Protein AF-A0A5N8A371-F1 (afdb_monomer)

Mean predicted aligned error: 7.6 Å

Foldseek 3Di:
DVVVVVVVVVVVVVVVVVVVVVVVQVVVCVPPVDRDCVVVVLVVQLVVQLVVCCVPPNNVVSNVVSVVVSVVVVVVCCVPPVVD

Solvent-accessible surface area (backbone atoms only — not comparable to full-atom values): 4597 Å² total; per-residue (Å²): 111,67,70,58,54,52,52,51,51,49,51,49,52,52,49,51,53,54,47,52,55,51,50,52,54,50,52,52,31,73,74,66,77,51,89,70,61,65,62,58,51,47,50,49,53,23,52,52,41,24,61,68,30,24,86,76,60,36,62,72,53,10,49,54,50,14,52,50,53,37,50,53,52,50,52,48,48,42,63,72,66,65,68,109

Structure (mmCIF, N/CA/C/O backbone):
data_AF-A0A5N8A371-F1
#
_entry.id   AF-A0A5N8A371-F1
#
loop_
_atom_site.group_PDB
_atom_site.id
_atom_site.type_symbol
_atom_site.label_atom_id
_atom_site.label_alt_id
_atom_site.label_comp_id
_atom_site.label_asym_id
_atom_site.label_entity_id
_atom_site.label_seq_id
_atom_site.pdbx_PDB_ins_code
_atom_site.Cartn_x
_atom_site.Cartn_y
_atom_site.Cartn_z
_atom_site.occupancy
_atom_site.B_iso_or_equiv
_atom_site.auth_seq_id
_atom_site.auth_comp_id
_atom_site.auth_asym_id
_atom_site.auth_atom_id
_atom_site.pdbx_PDB_model_num
ATOM 1 N N . MET A 1 1 ? 25.996 9.456 -19.868 1.00 67.00 1 MET A N 1
ATOM 2 C CA . MET A 1 1 ? 24.987 10.503 -19.595 1.00 67.00 1 MET A CA 1
ATOM 3 C C . MET A 1 1 ? 23.582 9.929 -19.450 1.00 67.00 1 MET A C 1
ATOM 5 O O . MET A 1 1 ? 22.920 10.288 -18.491 1.00 67.00 1 MET A O 1
ATOM 9 N N . GLU A 1 2 ? 23.151 8.989 -20.298 1.00 81.38 2 GLU A N 1
ATOM 10 C CA . GLU A 1 2 ? 21.805 8.383 -20.211 1.00 81.38 2 GLU A CA 1
ATOM 11 C C . GLU A 1 2 ? 21.502 7.706 -18.863 1.00 81.38 2 GLU A C 1
ATOM 13 O O . GLU A 1 2 ? 20.469 7.982 -18.263 1.00 81.38 2 GLU A O 1
ATOM 18 N N . TYR A 1 3 ? 22.426 6.904 -18.319 1.00 89.19 3 TYR A N 1
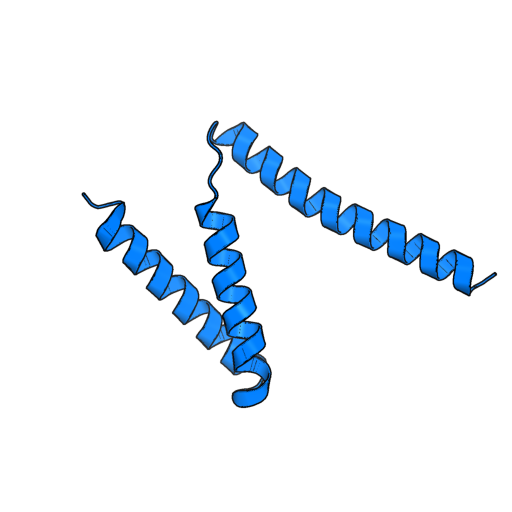ATOM 19 C CA . TYR A 1 3 ? 22.247 6.264 -17.003 1.00 89.19 3 TYR A CA 1
ATOM 20 C C . TYR A 1 3 ? 22.040 7.260 -15.855 1.00 89.19 3 TYR A C 1
ATOM 22 O O . TYR A 1 3 ? 21.266 6.999 -14.938 1.00 89.19 3 TYR A O 1
ATOM 30 N N . PHE A 1 4 ? 22.712 8.414 -15.908 1.00 92.25 4 PHE A N 1
ATOM 31 C CA . PHE A 1 4 ? 22.557 9.456 -14.895 1.00 92.25 4 PHE A CA 1
ATOM 32 C C . PHE A 1 4 ? 21.164 10.085 -14.976 1.00 92.25 4 PHE A C 1
ATOM 34 O O . PHE A 1 4 ? 20.487 10.198 -13.958 1.00 92.25 4 PHE A O 1
ATOM 41 N N . THR A 1 5 ? 20.699 10.412 -16.186 1.00 92.75 5 THR A N 1
ATOM 42 C CA . THR A 1 5 ? 19.355 10.958 -16.418 1.00 92.75 5 THR A CA 1
ATOM 43 C C . THR A 1 5 ? 18.259 9.978 -15.996 1.00 92.75 5 THR A C 1
ATOM 45 O O . THR A 1 5 ? 17.318 10.381 -15.316 1.00 92.75 5 THR A O 1
ATOM 48 N N . VAL A 1 6 ? 18.397 8.689 -16.321 1.00 94.69 6 VAL A N 1
ATOM 49 C CA . VAL A 1 6 ? 17.427 7.653 -15.926 1.00 94.69 6 VAL A CA 1
ATOM 50 C C . VAL A 1 6 ? 17.388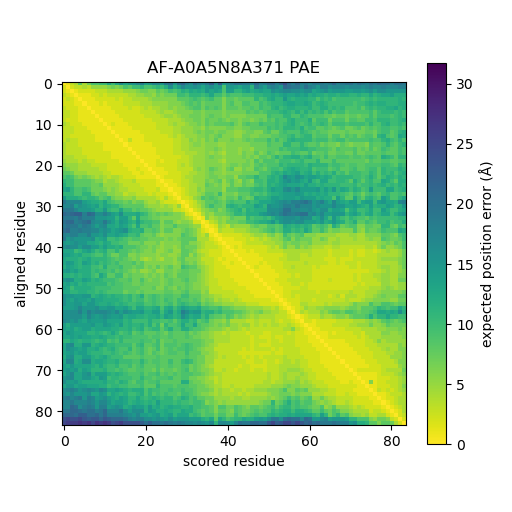 7.465 -14.408 1.00 94.69 6 VAL A C 1
ATOM 52 O O . VAL A 1 6 ? 16.301 7.393 -13.838 1.00 94.69 6 VAL A O 1
ATOM 55 N N . SER A 1 7 ? 18.536 7.436 -13.725 1.00 92.62 7 SER A N 1
ATOM 56 C CA . SER A 1 7 ? 18.567 7.352 -12.256 1.00 92.62 7 SER A CA 1
ATOM 57 C C . SER A 1 7 ? 17.968 8.585 -11.581 1.00 92.62 7 SER A C 1
ATOM 59 O O . SER A 1 7 ? 17.265 8.441 -10.583 1.00 92.62 7 SER A O 1
ATOM 61 N N . LEU A 1 8 ? 18.189 9.783 -12.132 1.00 95.81 8 LEU A N 1
ATOM 62 C CA . LEU A 1 8 ? 17.569 11.014 -11.634 1.00 95.81 8 LEU A CA 1
ATOM 63 C C . LEU A 1 8 ? 16.045 10.960 -11.768 1.00 95.81 8 LEU A C 1
ATOM 65 O O . LEU A 1 8 ? 15.333 11.226 -10.803 1.00 95.81 8 LEU A O 1
ATOM 69 N N . LEU A 1 9 ? 15.549 10.555 -12.940 1.00 96.25 9 LEU A N 1
ATOM 70 C CA . LEU A 1 9 ? 14.116 10.389 -13.184 1.00 96.25 9 LEU A CA 1
ATOM 71 C C . LEU A 1 9 ? 13.508 9.328 -12.264 1.00 96.25 9 LEU A C 1
ATOM 73 O O . LEU A 1 9 ? 12.465 9.579 -11.671 1.00 96.25 9 LEU A O 1
ATOM 77 N N . ASN A 1 10 ? 14.176 8.188 -12.069 1.00 95.69 10 ASN A N 1
ATOM 78 C CA . ASN A 1 10 ? 13.734 7.178 -11.105 1.00 95.69 10 ASN A CA 1
ATOM 79 C C . ASN A 1 10 ? 13.687 7.736 -9.679 1.00 95.69 10 ASN A C 1
ATOM 81 O O . ASN A 1 10 ? 12.695 7.534 -8.985 1.00 95.69 10 ASN A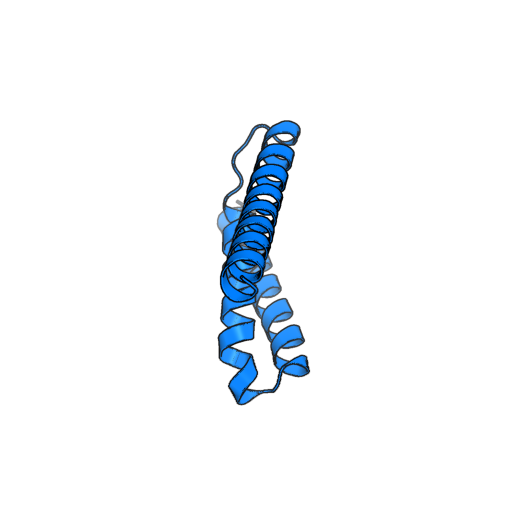 O 1
ATOM 85 N N . GLY A 1 11 ? 14.713 8.476 -9.250 1.00 95.69 11 GLY A N 1
ATOM 86 C CA . GLY A 1 11 ? 14.733 9.124 -7.937 1.00 95.69 11 GLY A CA 1
ATOM 87 C C . GLY A 1 11 ? 13.560 10.086 -7.744 1.00 95.69 11 GLY A C 1
ATOM 88 O O . GLY A 1 11 ? 12.907 10.058 -6.702 1.00 95.69 11 GLY A O 1
ATOM 89 N N . VAL A 1 12 ? 13.233 10.876 -8.771 1.00 96.38 12 VAL A N 1
ATOM 90 C CA . VAL A 1 12 ? 12.062 11.766 -8.765 1.00 96.38 12 VAL A CA 1
ATOM 91 C C . VAL A 1 12 ? 10.759 10.969 -8.720 1.00 96.38 12 VAL A C 1
ATOM 93 O O . VAL A 1 12 ? 9.889 11.299 -7.921 1.00 96.38 12 VAL A O 1
ATOM 96 N N . ILE A 1 13 ? 10.621 9.905 -9.515 1.00 97.06 13 ILE A N 1
ATOM 97 C CA . ILE A 1 13 ? 9.426 9.045 -9.517 1.00 97.06 13 ILE A CA 1
ATOM 98 C C . ILE A 1 13 ? 9.203 8.435 -8.131 1.00 97.06 13 ILE A C 1
ATOM 100 O O . ILE A 1 13 ? 8.106 8.546 -7.586 1.00 97.06 13 ILE A O 1
ATOM 104 N N . TYR A 1 14 ? 10.238 7.846 -7.529 1.00 95.50 14 TYR A N 1
ATOM 105 C CA . TYR A 1 14 ? 10.149 7.296 -6.176 1.00 95.50 14 TYR A CA 1
ATOM 106 C C . TYR A 1 14 ? 9.848 8.380 -5.138 1.00 95.50 14 TYR A C 1
ATOM 108 O O . TYR A 1 14 ? 9.013 8.164 -4.260 1.00 95.50 14 TYR A O 1
ATOM 116 N N . GLY A 1 15 ? 10.467 9.558 -5.257 1.00 96.06 15 GLY A N 1
ATOM 117 C CA . GLY A 1 15 ? 10.193 10.702 -4.389 1.00 96.06 15 GLY A CA 1
ATOM 118 C C . GLY A 1 15 ? 8.739 11.169 -4.470 1.00 96.06 15 GLY A C 1
ATOM 119 O O . GLY A 1 15 ? 8.102 11.365 -3.438 1.00 96.06 15 GLY A O 1
ATOM 120 N N . LEU A 1 16 ? 8.184 11.275 -5.679 1.00 95.81 16 LEU A N 1
ATOM 121 C CA . LEU A 1 16 ? 6.779 11.623 -5.909 1.00 95.81 16 LEU A CA 1
ATOM 122 C C . LEU A 1 16 ? 5.827 10.548 -5.380 1.00 95.81 16 LEU A C 1
ATOM 124 O O . LEU A 1 16 ? 4.789 10.881 -4.812 1.00 95.81 16 LEU A O 1
ATOM 128 N N . LEU A 1 17 ? 6.183 9.271 -5.520 1.00 93.06 17 LEU A N 1
ATOM 129 C CA . LEU A 1 17 ? 5.397 8.154 -4.998 1.00 93.06 17 LEU A CA 1
ATOM 130 C C . LEU A 1 17 ? 5.329 8.219 -3.462 1.00 93.06 17 LEU A C 1
ATOM 132 O O . LEU A 1 17 ? 4.239 8.201 -2.889 1.00 93.06 17 LEU A O 1
ATOM 136 N N . LEU A 1 18 ? 6.474 8.393 -2.796 1.00 91.75 18 LEU A N 1
ATOM 137 C CA . LEU A 1 18 ? 6.545 8.558 -1.339 1.00 91.75 18 LEU A CA 1
ATOM 138 C C . LEU A 1 18 ? 5.851 9.842 -0.857 1.00 91.75 18 LEU A C 1
ATOM 140 O O . LEU A 1 18 ? 5.184 9.827 0.183 1.00 91.75 18 LEU A O 1
ATOM 144 N N . PHE A 1 19 ? 5.964 10.933 -1.620 1.00 92.75 19 PHE A N 1
ATOM 145 C CA . PHE A 1 19 ? 5.252 12.183 -1.359 1.00 92.75 19 PHE A CA 1
ATOM 146 C C . PHE A 1 19 ? 3.739 11.982 -1.428 1.00 92.75 19 PHE A C 1
ATOM 148 O O . PHE A 1 19 ? 3.039 12.383 -0.506 1.00 92.75 19 PHE A O 1
ATOM 155 N N . MET A 1 20 ? 3.232 11.319 -2.468 1.00 90.56 20 MET A N 1
ATOM 156 C CA . MET A 1 20 ? 1.802 11.063 -2.638 1.00 90.56 20 MET A CA 1
ATOM 157 C C . MET A 1 20 ? 1.239 10.219 -1.488 1.00 90.56 20 MET A C 1
ATOM 159 O O . MET A 1 20 ? 0.180 10.542 -0.949 1.00 90.56 20 MET A O 1
ATOM 163 N N . VAL A 1 21 ? 1.976 9.190 -1.054 1.00 86.25 21 VAL A N 1
ATOM 164 C CA . VAL A 1 21 ? 1.608 8.368 0.112 1.00 86.25 21 VAL A CA 1
ATOM 165 C C . VAL A 1 21 ? 1.575 9.211 1.393 1.00 86.25 21 VAL A C 1
ATOM 167 O O . VAL A 1 21 ? 0.598 9.162 2.142 1.00 86.25 21 VAL A O 1
ATOM 170 N N . SER A 1 22 ? 2.601 10.033 1.630 1.00 86.81 22 SER A N 1
ATOM 171 C CA . SER A 1 22 ? 2.679 10.898 2.818 1.00 86.81 22 SER A CA 1
ATOM 172 C C . SER A 1 22 ? 1.615 12.002 2.822 1.00 86.81 22 SER A C 1
ATOM 174 O O . SER A 1 22 ? 1.022 12.298 3.862 1.00 86.81 22 SER A O 1
ATOM 176 N N . ALA A 1 23 ? 1.334 12.599 1.664 1.00 88.00 23 ALA A N 1
ATOM 177 C CA . ALA A 1 23 ? 0.321 13.634 1.496 1.00 88.00 23 ALA A CA 1
ATOM 178 C C . ALA A 1 23 ? -1.090 13.079 1.730 1.00 88.00 23 ALA A C 1
ATOM 180 O O . ALA A 1 23 ? -1.877 13.705 2.436 1.00 88.00 23 ALA A O 1
ATOM 181 N N . GLY A 1 24 ? -1.392 11.880 1.216 1.00 82.81 24 GLY A N 1
ATOM 182 C CA . GLY A 1 24 ? -2.657 11.193 1.489 1.00 82.81 24 GLY A CA 1
ATOM 183 C C . GLY A 1 24 ? -2.848 10.907 2.979 1.00 82.81 24 GLY A C 1
ATOM 184 O O . GLY A 1 24 ? -3.914 11.173 3.532 1.00 82.81 24 GLY A O 1
ATOM 185 N N . LEU A 1 25 ? -1.789 10.455 3.655 1.00 80.94 25 LEU A N 1
ATOM 186 C CA . LEU A 1 25 ? -1.806 10.213 5.094 1.00 80.94 25 LEU A CA 1
ATOM 187 C C . LEU A 1 25 ? -2.051 11.511 5.894 1.00 80.94 25 LEU A C 1
ATOM 189 O O . LEU A 1 25 ? -2.887 11.545 6.796 1.00 80.94 25 LEU A O 1
ATOM 193 N N . THR A 1 26 ? -1.385 12.599 5.499 1.00 82.12 26 THR A N 1
ATOM 194 C CA . THR A 1 26 ? -1.549 13.932 6.104 1.00 82.12 26 THR A CA 1
ATOM 195 C C . THR A 1 26 ? -2.957 14.488 5.889 1.00 82.12 26 THR A C 1
ATOM 197 O O . THR A 1 26 ? -3.542 15.041 6.817 1.00 82.12 26 THR A O 1
ATOM 200 N N . LEU A 1 27 ? -3.536 14.310 4.697 1.00 81.88 27 LEU A N 1
ATOM 201 C CA . LEU A 1 27 ? -4.907 14.730 4.385 1.00 81.88 27 LEU A CA 1
ATOM 202 C C . LEU A 1 27 ? -5.946 13.990 5.236 1.00 81.88 27 LEU A C 1
ATOM 204 O O . LEU A 1 27 ? -6.869 14.615 5.759 1.00 81.88 27 LEU A O 1
ATOM 208 N N . ILE A 1 28 ? -5.780 12.678 5.422 1.00 75.44 28 ILE A N 1
ATOM 209 C CA . ILE A 1 28 ? -6.670 11.872 6.270 1.00 75.44 28 ILE A CA 1
ATOM 210 C C . ILE A 1 28 ? -6.604 12.351 7.729 1.00 75.44 28 ILE A C 1
ATOM 212 O O . ILE A 1 28 ? -7.648 12.515 8.366 1.00 75.44 28 ILE A O 1
ATOM 216 N N . PHE A 1 29 ? -5.405 12.639 8.249 1.00 71.81 29 PHE A N 1
ATOM 217 C CA . PHE A 1 29 ? -5.252 13.187 9.604 1.00 71.81 29 PHE A CA 1
ATOM 218 C C . PHE A 1 29 ? -5.804 14.596 9.740 1.00 71.81 29 PHE A C 1
ATOM 220 O O . PHE A 1 29 ? -6.438 14.895 10.747 1.00 71.81 29 PHE A O 1
ATOM 227 N N . GLY A 1 30 ? -5.593 15.445 8.734 1.00 75.88 30 GLY A N 1
ATOM 228 C CA . GLY A 1 30 ? -6.073 16.821 8.739 1.00 75.88 30 GLY A CA 1
ATOM 229 C C . GLY A 1 30 ? -7.596 16.915 8.831 1.00 75.88 30 GLY A C 1
ATOM 230 O O . GLY A 1 30 ? -8.103 17.831 9.469 1.00 75.88 30 GLY A O 1
ATOM 231 N N . MET A 1 31 ? -8.325 15.957 8.247 1.00 77.38 31 MET A N 1
ATOM 232 C CA . MET A 1 31 ? -9.790 15.939 8.305 1.00 77.38 31 MET A CA 1
ATOM 233 C C . MET A 1 31 ? -10.353 15.209 9.530 1.00 77.38 31 MET A C 1
ATOM 235 O O . MET A 1 31 ? -11.339 15.668 10.098 1.00 77.38 31 MET A O 1
ATOM 239 N N . MET A 1 32 ? -9.771 14.071 9.930 1.00 75.56 32 MET A N 1
ATOM 240 C CA . MET A 1 32 ? -10.331 13.248 11.016 1.00 75.56 32 MET A CA 1
ATOM 241 C C . MET A 1 32 ? -9.727 13.529 12.398 1.00 75.56 32 MET A C 1
ATOM 243 O O . MET A 1 32 ? -10.297 13.103 13.398 1.00 75.56 32 MET A O 1
ATOM 247 N N . GLY A 1 33 ? -8.580 14.209 12.489 1.00 71.69 33 GLY A N 1
ATOM 248 C CA . GLY A 1 33 ? -7.902 14.505 13.758 1.00 71.69 33 GLY A CA 1
ATOM 249 C C . GLY A 1 33 ? -7.306 13.285 14.477 1.00 71.69 33 GLY A C 1
ATOM 250 O O . GLY A 1 33 ? -6.722 13.436 15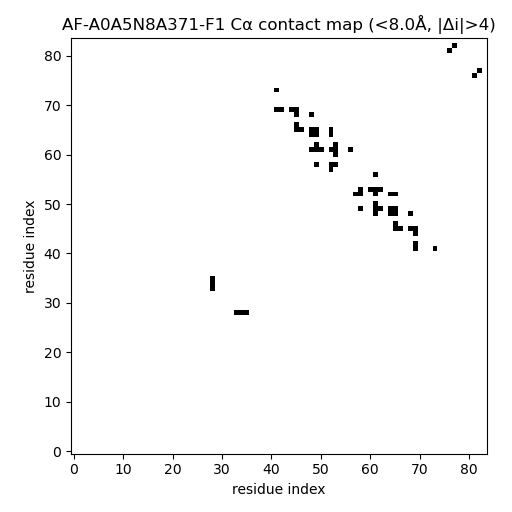.547 1.00 71.69 33 GLY A O 1
ATOM 251 N N . VAL A 1 34 ? -7.423 12.081 13.903 1.00 70.69 34 VAL A N 1
ATOM 252 C CA . VAL A 1 34 ? -6.911 10.823 14.466 1.00 70.69 34 VAL A CA 1
ATOM 253 C C . VAL A 1 34 ? -6.141 9.999 13.436 1.00 70.69 34 VAL A C 1
ATOM 255 O O . VAL A 1 34 ? -6.517 9.891 12.267 1.00 70.69 34 VAL A O 1
ATOM 258 N N . LEU A 1 35 ? -5.059 9.379 13.909 1.00 68.94 35 LEU A N 1
ATOM 259 C CA . LEU A 1 35 ? -4.184 8.495 13.146 1.00 68.94 35 LEU A CA 1
ATOM 260 C C . LEU A 1 35 ? -4.831 7.111 12.969 1.00 68.94 35 LEU A C 1
ATOM 262 O O . LEU A 1 35 ? -4.729 6.253 13.842 1.00 68.94 35 LEU A O 1
ATOM 266 N N . ASN A 1 36 ? -5.522 6.885 11.844 1.00 72.00 36 ASN A N 1
ATOM 267 C CA . ASN A 1 36 ? -6.154 5.595 11.551 1.00 72.00 36 ASN A CA 1
ATOM 268 C C . ASN A 1 36 ? -5.184 4.632 10.840 1.00 72.00 36 ASN A C 1
ATOM 270 O O . ASN A 1 36 ? -5.086 4.607 9.612 1.00 72.00 36 ASN A O 1
ATOM 274 N N . PHE A 1 37 ? -4.498 3.794 11.621 1.00 71.00 37 PHE A N 1
ATOM 275 C CA . PHE A 1 37 ? -3.633 2.728 11.101 1.00 71.00 37 PHE A CA 1
ATOM 276 C C . PHE A 1 37 ? -4.383 1.536 10.499 1.00 71.00 37 PHE A C 1
ATOM 278 O O . PHE A 1 37 ? -3.773 0.750 9.774 1.00 71.00 37 PHE A O 1
ATOM 285 N N . ALA A 1 38 ? -5.686 1.396 10.762 1.00 79.06 38 ALA A N 1
ATOM 286 C CA . ALA A 1 38 ? -6.466 0.285 10.229 1.00 79.06 38 ALA A CA 1
ATOM 287 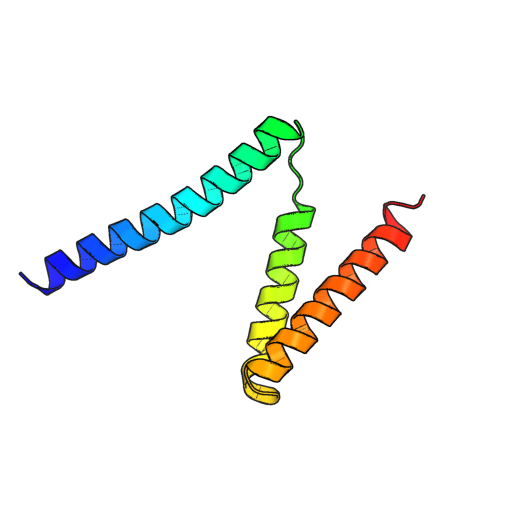C C . ALA A 1 38 ? -6.526 0.344 8.696 1.00 79.06 38 ALA A C 1
ATOM 289 O O . ALA A 1 38 ? -6.417 -0.677 8.027 1.00 79.06 38 ALA A O 1
ATOM 290 N N . HIS A 1 39 ? -6.617 1.543 8.116 1.00 76.12 39 HIS A N 1
ATOM 291 C CA . HIS A 1 39 ? -6.658 1.698 6.661 1.00 76.12 39 HIS A CA 1
ATOM 292 C C . HIS A 1 39 ? -5.389 1.154 5.980 1.00 76.12 39 HIS A C 1
ATOM 294 O O . HIS A 1 39 ? -5.471 0.373 5.032 1.00 76.12 39 HIS A O 1
ATOM 300 N N . ALA A 1 40 ? -4.210 1.523 6.493 1.00 79.06 40 ALA A N 1
ATOM 301 C CA . ALA A 1 40 ? -2.932 1.072 5.946 1.00 79.06 40 ALA A CA 1
ATOM 302 C C . ALA A 1 40 ? -2.710 -0.438 6.146 1.00 79.06 40 ALA A C 1
ATOM 304 O O . ALA A 1 40 ? -2.199 -1.109 5.248 1.00 79.06 40 ALA A O 1
ATOM 305 N N . SER A 1 41 ? -3.127 -0.993 7.289 1.00 83.38 41 SER A N 1
ATOM 306 C CA . SER A 1 41 ? -2.993 -2.428 7.552 1.00 83.38 41 SER A CA 1
ATOM 307 C C . SER A 1 41 ? -3.930 -3.271 6.681 1.00 83.38 41 SER A C 1
ATOM 309 O O . SER A 1 41 ? -3.483 -4.277 6.129 1.00 83.38 41 SER A O 1
ATOM 311 N N . PHE A 1 42 ? -5.179 -2.844 6.454 1.00 85.62 42 PHE A N 1
ATOM 312 C CA . PHE A 1 42 ? -6.084 -3.520 5.514 1.00 85.62 42 PHE A CA 1
ATOM 313 C C . PHE A 1 42 ? -5.590 -3.445 4.067 1.00 85.62 42 PHE A C 1
ATOM 315 O O . PHE A 1 42 ? -5.661 -4.446 3.350 1.00 85.62 42 PHE A O 1
ATOM 322 N N . TYR A 1 43 ? -5.031 -2.303 3.654 1.00 84.88 43 TYR A N 1
ATOM 323 C CA . TYR A 1 43 ? -4.389 -2.175 2.345 1.00 84.88 43 TYR A CA 1
ATOM 324 C C . TYR A 1 43 ? -3.232 -3.171 2.184 1.00 84.88 43 TYR A C 1
ATOM 326 O O . TYR A 1 43 ? -3.176 -3.892 1.186 1.00 84.88 43 TYR A O 1
ATOM 334 N N . MET A 1 44 ? -2.340 -3.269 3.180 1.00 89.25 44 MET A N 1
ATOM 335 C CA . MET A 1 44 ? -1.226 -4.223 3.140 1.00 89.25 44 MET A CA 1
ATOM 336 C C . MET A 1 44 ? -1.704 -5.669 3.044 1.00 89.25 44 MET A C 1
ATOM 338 O O . MET A 1 44 ? -1.151 -6.425 2.251 1.00 89.25 44 MET A O 1
ATOM 342 N N . ILE A 1 45 ? -2.730 -6.054 3.806 1.00 90.12 45 ILE A N 1
ATOM 343 C CA . ILE A 1 45 ? -3.286 -7.412 3.764 1.00 90.12 45 ILE A CA 1
ATOM 344 C C . ILE A 1 45 ? -3.819 -7.739 2.364 1.00 90.12 45 ILE A C 1
ATOM 346 O O . ILE A 1 45 ? -3.506 -8.802 1.827 1.00 90.12 45 ILE A O 1
ATOM 350 N N . GLY A 1 46 ? -4.574 -6.824 1.749 1.00 89.19 46 GLY A N 1
ATOM 351 C CA . GLY A 1 46 ? -5.067 -6.999 0.381 1.00 89.19 46 GLY A CA 1
ATOM 352 C C . GLY A 1 46 ? -3.931 -7.116 -0.639 1.00 89.19 46 GLY A C 1
ATOM 353 O O . GLY A 1 46 ? -3.927 -8.033 -1.459 1.00 89.19 46 GLY A O 1
ATOM 354 N N . ALA A 1 47 ? -2.924 -6.243 -0.555 1.00 89.50 47 ALA A N 1
ATOM 355 C CA . ALA A 1 47 ? -1.770 -6.270 -1.452 1.00 89.50 47 ALA A CA 1
ATOM 356 C C . ALA A 1 47 ? -0.9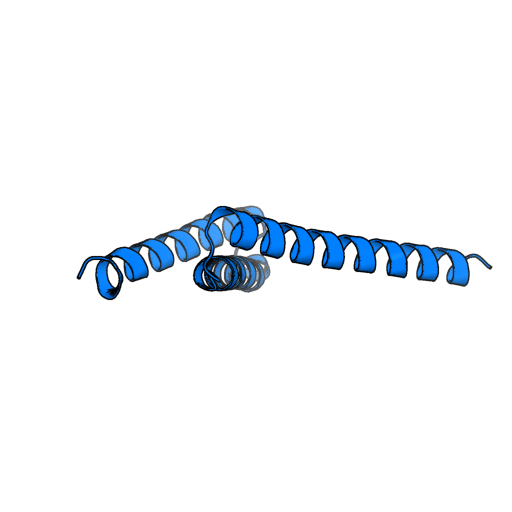46 -7.563 -1.311 1.00 89.50 47 ALA A C 1
ATOM 358 O O . ALA A 1 47 ? -0.572 -8.168 -2.316 1.00 89.50 47 ALA A O 1
ATOM 359 N N . TYR A 1 48 ? -0.704 -8.025 -0.080 1.00 91.62 48 TYR A N 1
ATOM 360 C CA . TYR A 1 48 ? 0.025 -9.271 0.168 1.00 91.62 48 TYR A CA 1
ATOM 361 C C . TYR A 1 48 ? -0.764 -10.496 -0.296 1.00 91.62 48 TYR A C 1
ATOM 363 O O . TYR A 1 48 ? -0.179 -11.397 -0.891 1.00 91.62 48 TYR A O 1
ATOM 371 N N . ALA A 1 49 ? -2.082 -10.519 -0.078 1.00 90.88 49 ALA A N 1
ATOM 372 C CA . ALA A 1 49 ? -2.946 -11.583 -0.583 1.00 90.88 49 ALA A CA 1
ATOM 373 C C . AL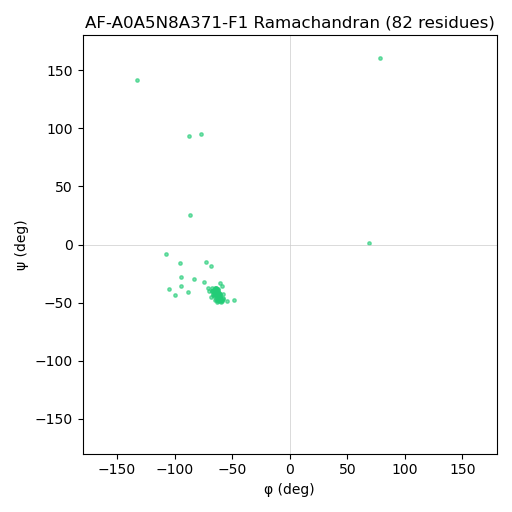A A 1 49 ? -2.934 -11.632 -2.119 1.00 90.88 49 ALA A C 1
ATOM 375 O O . ALA A 1 49 ? -2.809 -12.706 -2.702 1.00 90.88 49 ALA A O 1
ATOM 376 N N . ALA A 1 50 ? -2.998 -10.480 -2.793 1.00 90.88 50 ALA A N 1
ATOM 377 C CA . ALA A 1 50 ? -2.894 -10.426 -4.249 1.00 90.88 50 ALA A CA 1
ATOM 378 C C . ALA A 1 50 ? -1.524 -10.924 -4.734 1.00 90.88 50 ALA A C 1
ATOM 380 O O . ALA A 1 50 ? -1.456 -11.704 -5.685 1.00 90.88 50 ALA A O 1
ATOM 381 N N . TYR A 1 51 ? -0.440 -10.521 -4.065 1.00 91.75 51 TYR A N 1
ATOM 382 C CA . TYR A 1 51 ? 0.920 -10.945 -4.401 1.00 91.75 51 TYR A CA 1
ATOM 383 C C . TYR A 1 51 ? 1.107 -12.462 -4.270 1.00 91.75 51 TYR A C 1
ATOM 385 O O . TYR A 1 51 ? 1.665 -13.090 -5.169 1.00 91.75 51 TYR A O 1
ATOM 393 N N . THR A 1 52 ? 0.602 -13.069 -3.193 1.00 90.62 52 THR A N 1
ATOM 394 C CA . THR A 1 52 ? 0.728 -14.517 -2.961 1.00 90.62 52 THR A CA 1
ATOM 395 C C . THR A 1 52 ? -0.189 -15.348 -3.855 1.00 90.62 52 THR A C 1
ATOM 397 O O . THR A 1 52 ? 0.188 -16.452 -4.247 1.00 90.62 52 THR A O 1
ATOM 400 N N . LEU A 1 53 ? -1.366 -14.831 -4.220 1.00 90.31 53 LEU A N 1
ATOM 401 C CA . LEU A 1 53 ? -2.332 -15.538 -5.068 1.00 90.31 53 LEU A CA 1
ATOM 402 C C . LEU A 1 53 ? -2.033 -15.411 -6.565 1.00 90.31 53 LEU A C 1
ATOM 404 O O . LEU A 1 53 ? -2.319 -16.338 -7.322 1.00 90.31 53 LEU A O 1
ATOM 408 N N . THR A 1 54 ? -1.421 -14.307 -7.001 1.00 91.81 54 THR A N 1
ATOM 409 C CA . THR A 1 54 ? -1.068 -14.065 -8.413 1.00 91.81 54 THR A CA 1
ATOM 410 C C . THR A 1 54 ? -0.348 -15.243 -9.088 1.00 91.81 54 THR A C 1
ATOM 412 O O . THR A 1 54 ? -0.782 -15.619 -10.180 1.00 91.81 54 THR A O 1
ATOM 415 N N . PRO A 1 55 ? 0.689 -15.870 -8.495 1.00 89.69 55 PRO A N 1
ATOM 416 C CA . PRO A 1 55 ? 1.375 -16.997 -9.130 1.00 89.69 55 PRO A CA 1
ATOM 417 C C . PRO A 1 55 ? 0.531 -18.279 -9.234 1.00 89.69 55 PRO A C 1
ATOM 419 O O . PRO A 1 55 ? 0.866 -19.143 -10.038 1.00 89.69 55 PRO A O 1
ATOM 422 N N . VAL A 1 56 ? -0.547 -18.419 -8.455 1.00 88.56 56 VAL A N 1
ATOM 423 C CA . VAL A 1 56 ? -1.368 -19.645 -8.410 1.00 88.56 56 VAL A CA 1
ATOM 424 C C . VAL A 1 56 ? -2.633 -19.512 -9.256 1.00 88.56 56 VAL A C 1
ATOM 426 O O . VAL A 1 56 ? -2.996 -20.432 -9.982 1.00 88.56 56 VAL A O 1
ATOM 429 N N . THR A 1 57 ? -3.316 -18.369 -9.171 1.00 85.19 57 THR A N 1
ATOM 430 C CA . THR A 1 57 ? -4.635 -18.162 -9.794 1.00 85.19 57 THR A CA 1
ATOM 431 C C . THR A 1 57 ? -4.587 -17.246 -11.018 1.00 85.19 57 THR A C 1
ATOM 433 O O . THR A 1 57 ? -5.589 -17.081 -11.710 1.00 85.19 57 THR A O 1
ATOM 436 N N . GLY A 1 58 ? -3.442 -16.614 -11.285 1.00 87.94 58 GLY A N 1
ATOM 437 C CA . GLY A 1 58 ? -3.321 -15.534 -12.261 1.00 87.94 58 GLY A CA 1
ATOM 438 C C . GLY A 1 58 ? -3.838 -14.195 -11.720 1.00 87.94 58 GLY A C 1
ATOM 439 O O . GLY A 1 58 ? -4.602 -14.142 -10.754 1.00 87.94 58 GLY A O 1
ATOM 440 N N . PHE A 1 59 ? -3.415 -13.098 -12.357 1.00 86.56 59 PHE A N 1
ATOM 441 C CA . PHE A 1 59 ? -3.647 -11.721 -11.894 1.00 86.56 59 PHE A CA 1
ATOM 442 C C . PHE A 1 59 ? -5.128 -11.395 -11.651 1.00 86.56 59 PHE A C 1
ATOM 444 O O . PHE A 1 59 ? -5.488 -10.885 -10.594 1.00 86.56 59 PHE A O 1
ATOM 451 N N . TRP A 1 60 ? -6.001 -11.725 -12.606 1.00 90.75 60 TRP A N 1
ATOM 452 C CA . TRP A 1 60 ? -7.418 -11.357 -12.539 1.00 90.75 60 TRP A CA 1
ATOM 453 C C . TRP A 1 60 ? -8.164 -12.062 -11.405 1.00 90.75 60 TRP A C 1
ATOM 455 O O . TRP A 1 60 ? -8.914 -11.420 -10.672 1.00 90.75 60 TRP A O 1
ATOM 465 N N . MET A 1 61 ? -7.933 -13.365 -11.216 1.00 88.75 61 MET A N 1
ATOM 466 C CA . MET A 1 61 ? -8.533 -14.096 -10.097 1.00 88.75 61 MET A CA 1
ATOM 467 C C . MET A 1 61 ? -7.914 -13.689 -8.760 1.00 88.75 61 MET A C 1
ATOM 469 O O . MET A 1 61 ? -8.642 -13.548 -7.779 1.00 88.75 61 MET A O 1
ATOM 473 N N . ALA A 1 62 ? -6.601 -13.441 -8.721 1.00 88.88 62 ALA A N 1
ATOM 474 C CA . ALA A 1 62 ? -5.916 -12.991 -7.514 1.00 88.88 62 ALA A CA 1
ATOM 475 C C . ALA A 1 62 ? -6.433 -11.627 -7.041 1.00 88.88 62 ALA A C 1
ATOM 477 O O . ALA A 1 62 ? -6.619 -11.435 -5.843 1.00 88.88 62 ALA A O 1
ATOM 478 N N . LEU A 1 63 ? -6.734 -10.709 -7.966 1.00 89.56 63 LEU A N 1
ATOM 479 C CA . LEU A 1 63 ? -7.302 -9.398 -7.654 1.00 89.56 63 LEU A CA 1
ATOM 480 C C . LEU A 1 63 ? -8.677 -9.521 -6.982 1.00 89.56 63 LEU A C 1
ATOM 482 O O . LEU A 1 63 ? -8.919 -8.918 -5.934 1.00 89.56 63 LEU A O 1
ATOM 486 N N . VAL A 1 64 ? -9.570 -10.334 -7.555 1.00 92.94 64 VAL A N 1
ATOM 487 C CA . VAL A 1 64 ? -10.914 -10.551 -6.999 1.00 92.94 64 VAL A CA 1
ATOM 488 C C . VAL A 1 64 ? -10.823 -11.234 -5.634 1.00 92.94 64 VAL A C 1
ATOM 490 O O . VAL A 1 64 ? -11.416 -10.755 -4.667 1.00 92.94 64 VAL A O 1
ATOM 493 N N . LEU A 1 65 ? -10.033 -12.306 -5.523 1.00 90.81 65 LEU A N 1
ATOM 494 C CA . LEU A 1 65 ? -9.856 -13.041 -4.269 1.00 90.81 65 LEU A CA 1
ATOM 495 C C . LEU A 1 65 ? -9.241 -12.171 -3.170 1.00 90.81 65 LEU A C 1
ATOM 497 O O . LEU A 1 65 ? -9.740 -12.175 -2.048 1.00 90.81 65 LEU A O 1
ATOM 501 N N . ALA A 1 66 ? -8.210 -11.385 -3.481 1.00 90.44 66 ALA A N 1
ATOM 502 C CA . ALA A 1 66 ? -7.583 -10.483 -2.522 1.00 90.44 66 ALA A CA 1
ATOM 503 C C . ALA A 1 66 ? -8.555 -9.415 -2.005 1.00 90.44 66 ALA A C 1
ATOM 505 O O . ALA A 1 66 ? -8.566 -9.119 -0.809 1.00 90.44 66 ALA A O 1
ATOM 506 N N . THR A 1 67 ? -9.415 -8.888 -2.882 1.00 89.88 67 THR A N 1
ATOM 507 C CA . THR A 1 67 ? -10.449 -7.914 -2.500 1.00 89.88 67 THR A CA 1
ATOM 508 C C . THR A 1 67 ? -11.478 -8.548 -1.560 1.00 89.88 67 THR A C 1
ATOM 510 O O . THR A 1 67 ? -11.839 -7.950 -0.546 1.00 89.88 67 THR A O 1
ATOM 513 N N . ILE A 1 68 ? -11.905 -9.784 -1.845 1.00 92.81 68 ILE A N 1
ATOM 514 C CA . ILE A 1 68 ? -12.827 -10.535 -0.981 1.00 92.81 68 ILE A CA 1
ATOM 515 C C . ILE A 1 68 ? -12.184 -10.818 0.382 1.00 92.81 68 ILE A C 1
ATOM 517 O O . ILE A 1 68 ? -12.812 -10.571 1.410 1.00 92.81 68 ILE A O 1
ATOM 521 N N . ILE A 1 69 ? -10.933 -11.285 0.412 1.00 90.88 69 ILE A N 1
ATOM 522 C CA . ILE A 1 69 ? -10.204 -11.581 1.656 1.00 90.88 69 ILE A CA 1
ATOM 523 C C . ILE A 1 69 ? -10.082 -10.323 2.523 1.00 90.88 69 ILE A C 1
ATOM 525 O O . ILE A 1 69 ? -10.406 -10.363 3.712 1.00 90.88 69 ILE A O 1
ATOM 529 N N . ALA A 1 70 ? -9.671 -9.197 1.933 1.00 90.06 70 ALA A N 1
ATOM 530 C CA . ALA A 1 70 ? -9.575 -7.925 2.643 1.00 90.06 70 ALA A CA 1
ATOM 531 C C . ALA A 1 70 ? -10.942 -7.461 3.179 1.00 90.06 70 ALA A C 1
ATOM 533 O O . ALA A 1 70 ? -11.036 -7.036 4.332 1.00 90.06 70 ALA A O 1
ATOM 534 N N . GLY A 1 71 ? -12.011 -7.602 2.387 1.00 89.31 71 GLY A N 1
ATOM 535 C CA . GLY A 1 71 ? -13.373 -7.253 2.798 1.00 89.31 71 GLY A CA 1
ATOM 536 C C . GLY A 1 71 ? -13.901 -8.112 3.951 1.00 89.31 71 GLY A C 1
ATOM 537 O O . GLY A 1 71 ? -14.458 -7.580 4.911 1.00 89.31 71 GLY A O 1
ATOM 538 N N . VAL A 1 72 ? -13.685 -9.430 3.903 1.00 92.06 72 VAL A N 1
ATOM 539 C CA . VAL A 1 72 ? -14.095 -10.361 4.970 1.00 92.06 72 VAL A CA 1
ATOM 540 C C . VAL A 1 72 ? -13.350 -10.065 6.271 1.00 92.06 72 VAL A C 1
ATOM 542 O O . VAL A 1 72 ? -13.966 -10.036 7.338 1.00 92.06 72 VAL A O 1
ATOM 545 N N . LEU A 1 73 ? -12.046 -9.787 6.198 1.00 89.12 73 LEU A N 1
ATOM 546 C CA . LEU A 1 73 ? -11.260 -9.399 7.370 1.00 89.12 73 LEU A CA 1
ATOM 547 C C . LEU A 1 73 ? -11.725 -8.059 7.950 1.00 89.12 73 LEU A C 1
ATOM 549 O O . LEU A 1 73 ? -11.866 -7.946 9.168 1.00 89.12 73 LEU A O 1
ATOM 553 N N . GLY A 1 74 ? -12.030 -7.075 7.099 1.00 86.56 74 GLY A N 1
ATOM 554 C CA . GLY A 1 74 ? -12.614 -5.799 7.519 1.00 86.56 74 GLY A CA 1
ATOM 555 C C . GLY A 1 74 ? -13.939 -5.980 8.257 1.00 86.56 74 GLY A C 1
ATOM 556 O O . GLY A 1 74 ? -14.118 -5.455 9.357 1.00 86.56 74 GLY A O 1
ATOM 557 N N . MET A 1 75 ? -14.831 -6.806 7.704 1.00 86.94 75 MET A N 1
ATOM 558 C CA . MET A 1 75 ? -16.120 -7.127 8.320 1.00 86.94 75 MET A CA 1
ATOM 559 C C . MET A 1 75 ? -15.952 -7.853 9.664 1.00 86.94 75 MET A C 1
ATOM 561 O O . MET A 1 75 ? -16.683 -7.574 10.616 1.00 86.94 75 MET A O 1
ATOM 565 N N . GLY A 1 76 ? -14.969 -8.752 9.773 1.00 88.50 76 GLY A N 1
ATOM 566 C CA . GLY A 1 76 ? -14.619 -9.413 11.030 1.00 88.50 76 GLY A CA 1
ATOM 567 C C . GLY A 1 76 ? -14.186 -8.413 12.102 1.00 88.50 76 GLY A C 1
ATOM 568 O O . GLY A 1 76 ? -14.713 -8.431 13.215 1.00 88.50 76 GLY A O 1
ATOM 569 N N . VAL A 1 77 ? -13.282 -7.493 11.763 1.00 86.19 77 VAL A N 1
ATOM 570 C C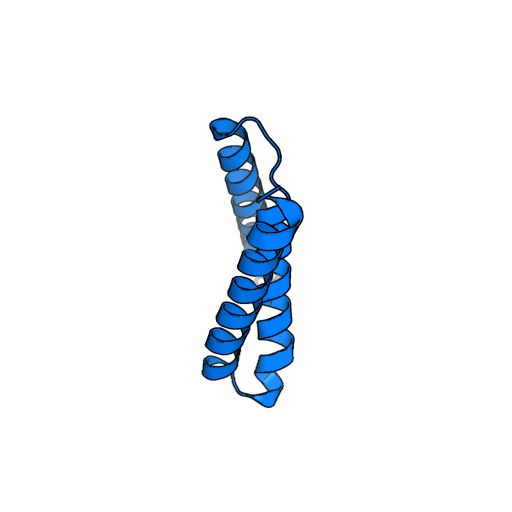A . VAL A 1 77 ? -12.833 -6.449 12.697 1.00 86.19 77 VAL A CA 1
ATOM 571 C C . VAL A 1 77 ? -13.996 -5.557 13.132 1.00 86.19 77 VAL A C 1
ATOM 573 O O . VAL A 1 77 ? -14.141 -5.298 14.328 1.00 86.19 77 VAL A O 1
ATOM 576 N N . GLU A 1 78 ? -14.878 -5.157 12.213 1.00 86.06 78 GLU A N 1
ATOM 577 C CA . GLU A 1 78 ? -16.072 -4.389 12.576 1.00 86.06 78 GLU A CA 1
ATOM 578 C C . GLU A 1 78 ? -16.962 -5.157 13.566 1.00 86.06 78 GLU A C 1
ATOM 580 O O . GLU A 1 78 ? -17.352 -4.626 14.608 1.00 86.06 78 GLU A O 1
ATOM 585 N N . ARG A 1 79 ? -17.254 -6.428 13.271 1.00 82.75 79 ARG A N 1
ATOM 586 C CA . ARG A 1 79 ? -18.164 -7.261 14.068 1.00 82.75 79 ARG A CA 1
ATOM 587 C C . ARG A 1 79 ? -17.631 -7.549 15.473 1.00 82.75 79 ARG A C 1
ATOM 589 O O . ARG A 1 79 ? -18.421 -7.555 16.414 1.00 82.75 79 ARG A O 1
ATOM 596 N N . PHE A 1 80 ? -16.335 -7.830 15.611 1.00 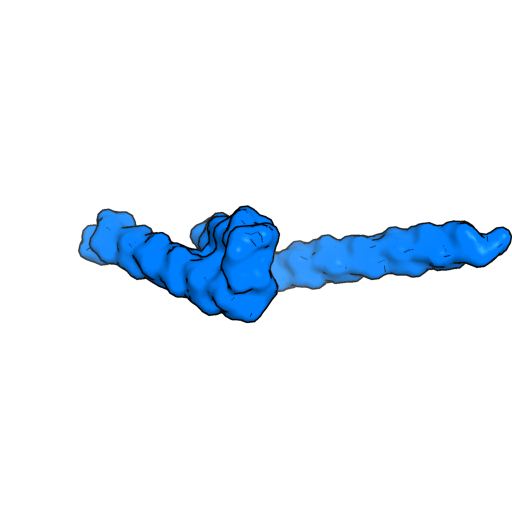84.06 80 PHE A N 1
ATOM 597 C CA . PHE A 1 80 ? -15.752 -8.306 16.872 1.00 84.06 80 PHE A CA 1
ATOM 598 C C . PHE A 1 80 ? -15.161 -7.197 17.747 1.00 84.06 80 PHE A C 1
ATOM 600 O O . PHE A 1 80 ? -15.255 -7.306 18.972 1.00 84.06 80 PHE A O 1
ATOM 607 N N . PHE A 1 81 ? -14.564 -6.162 17.147 1.00 79.69 81 PHE A N 1
ATOM 608 C CA . PHE A 1 81 ? -13.853 -5.107 17.881 1.00 79.69 81 PHE A CA 1
ATOM 609 C C . PHE A 1 81 ? -14.623 -3.789 17.962 1.00 79.69 81 PHE A C 1
ATOM 611 O O . PHE A 1 81 ? -14.572 -3.142 19.001 1.00 79.69 81 PHE A O 1
ATOM 618 N N . LEU A 1 82 ? -15.320 -3.384 16.894 1.00 77.00 82 LEU A N 1
ATOM 619 C CA . LEU A 1 82 ? -15.975 -2.067 16.835 1.00 77.00 82 LEU A CA 1
ATOM 620 C C . LEU A 1 82 ? -17.447 -2.096 17.262 1.00 77.00 82 LEU A C 1
ATOM 622 O O . LEU A 1 82 ? -17.960 -1.095 17.743 1.00 77.00 82 LEU A O 1
ATOM 626 N N . ARG A 1 83 ? -18.138 -3.229 17.098 1.00 69.56 83 ARG A N 1
ATOM 627 C CA . ARG A 1 83 ? -19.552 -3.403 17.484 1.00 69.56 83 ARG A CA 1
ATOM 628 C C . ARG A 1 83 ? -19.765 -3.828 18.947 1.00 69.56 83 ARG A C 1
ATOM 630 O O . ARG A 1 83 ? -20.785 -4.449 19.246 1.00 69.56 83 ARG A O 1
ATOM 637 N N . ARG A 1 84 ? -18.828 -3.512 19.843 1.00 53.94 84 ARG A N 1
ATOM 638 C CA . ARG A 1 84 ? -19.021 -3.648 21.294 1.00 53.94 84 ARG A CA 1
ATOM 639 C C . ARG A 1 84 ? -19.272 -2.296 21.934 1.00 53.94 84 ARG A C 1
ATOM 641 O O . ARG A 1 84 ? -18.537 -1.354 21.580 1.00 53.94 84 ARG A O 1
#

pLDDT: mean 86.08, std 8.22, range [53.94, 97.06]

Radius of gyration: 17.73 Å; Cα contacts (8 Å, |Δi|>4): 34; chains: 1; bounding box: 44×36×42 Å

Secondary structure (DSSP, 8-state):
-HHHHHHHHHHHHHHHHHHHHHHHHHHHHHHHSS--HHHHHHHHHHHHHHHHHHHHH-HHHHHHHHHHHHHHHHHHHIIIII--

Sequence (84 aa):
MEYFTVSLLNGVIYGLLLFMVSAGLTLIFGMMGVLNFAHASFYMIGAYAAYTLTPVTGFWMALVLATIIAGVLGMGVERFFLRR

Nearest PDB structures (foldseek):
  6wq2-assembly1_d  TM=8.153E-01  e=4.015E+00  Sulfolobus islandicus filamentous virus